Protein AF-A0A622AVB3-F1 (afdb_monomer)

Radius of gyration: 13.88 Å; Cα contacts (8 Å, |Δi|>4): 54; chains: 1; bounding box: 32×28×31 Å

Foldseek 3Di:
DAPVQVVVCVVPVDRDDDPDDDDDPDVVVVVVDPHDDDDDDDDPCVVVVCQVVDADEPDPVCCVVNVPGHYPVVDPPD

Secondary structure (DSSP, 8-state):
--HHHHHHHHHHSSPPP-S-----SSHHHHHTSSS------PPTTHHHHHHTT----SSHHHHHH-TTS--GGG-TT-

Solvent-accessible surface area (backbone atoms only — not comparable to full-atom values): 5256 Å² total; per-residue (Å²): 70,53,67,69,50,49,52,47,24,71,75,66,76,43,83,69,89,68,98,76,85,88,85,69,98,49,63,75,77,55,67,77,53,81,59,54,85,81,87,84,88,73,65,90,64,50,67,62,60,46,55,76,76,50,66,39,65,89,47,72,66,45,41,72,76,38,70,89,45,52,36,56,95,78,39,94,91,102

Structure (mmCIF, N/CA/C/O backbone):
data_AF-A0A622AVB3-F1
#
_entry.id   AF-A0A622AVB3-F1
#
loop_
_atom_site.group_PDB
_atom_site.id
_atom_site.type_symbol
_atom_site.label_atom_id
_atom_site.label_alt_id
_atom_site.label_comp_id
_atom_site.label_asym_id
_atom_site.label_entity_id
_atom_site.label_seq_id
_atom_site.pdbx_PDB_ins_code
_atom_site.Cartn_x
_atom_site.Cartn_y
_atom_site.Cartn_z
_atom_site.occupancy
_atom_site.B_iso_or_equiv
_atom_site.auth_seq_id
_atom_site.auth_comp_id
_atom_site.auth_asym_id
_atom_site.auth_atom_id
_atom_site.pdbx_PDB_model_num
ATOM 1 N N . MET A 1 1 ? -6.533 -8.215 2.179 1.00 89.88 1 MET A N 1
ATOM 2 C CA . MET A 1 1 ? -6.251 -7.884 3.602 1.00 89.88 1 MET A CA 1
ATOM 3 C C . MET A 1 1 ? -6.878 -8.971 4.462 1.00 89.88 1 MET A C 1
ATOM 5 O O . MET A 1 1 ? -7.962 -9.403 4.107 1.00 89.88 1 MET A O 1
ATOM 9 N N . SER A 1 2 ? -6.251 -9.446 5.543 1.00 93.00 2 SER A N 1
ATOM 10 C CA . SER A 1 2 ? -6.920 -10.425 6.422 1.00 93.00 2 SER A CA 1
ATOM 11 C C . SER A 1 2 ? -8.150 -9.817 7.106 1.00 93.00 2 SER A C 1
ATOM 13 O O . SER A 1 2 ? -8.200 -8.604 7.316 1.00 93.00 2 SER A O 1
ATOM 15 N N . GLU A 1 3 ? -9.113 -10.657 7.482 1.00 95.31 3 GLU A N 1
ATOM 16 C CA . GLU A 1 3 ? -10.329 -10.228 8.191 1.00 95.31 3 GLU A CA 1
ATOM 17 C C . GLU A 1 3 ? -10.001 -9.460 9.484 1.00 95.31 3 GLU A C 1
ATOM 19 O O . GLU A 1 3 ? -10.521 -8.370 9.705 1.00 95.31 3 GLU A O 1
ATOM 24 N N . ASP A 1 4 ? -9.046 -9.942 10.286 1.00 94.88 4 ASP A N 1
ATOM 25 C CA . ASP A 1 4 ? -8.643 -9.279 11.539 1.00 94.88 4 ASP A CA 1
ATOM 26 C C . ASP A 1 4 ? -8.037 -7.883 11.310 1.00 94.88 4 ASP A C 1
ATOM 28 O O . ASP A 1 4 ? -8.322 -6.924 12.039 1.00 94.88 4 ASP A O 1
ATOM 32 N N . ASN A 1 5 ? -7.218 -7.738 10.263 1.00 94.69 5 ASN A N 1
ATOM 33 C CA . ASN A 1 5 ? -6.651 -6.444 9.886 1.00 94.69 5 ASN A CA 1
ATOM 34 C C . ASN A 1 5 ? -7.741 -5.500 9.367 1.00 94.69 5 ASN A C 1
ATOM 36 O O . ASN A 1 5 ? -7.709 -4.303 9.659 1.00 94.69 5 ASN A O 1
ATOM 40 N N . TYR A 1 6 ? -8.721 -6.031 8.635 1.00 95.69 6 TYR A N 1
ATOM 41 C CA . TYR A 1 6 ? -9.863 -5.259 8.165 1.00 95.69 6 TYR A CA 1
ATOM 42 C C . TYR A 1 6 ? -10.739 -4.779 9.327 1.00 95.69 6 TYR A C 1
ATOM 44 O O . TYR A 1 6 ? -11.047 -3.589 9.402 1.00 95.69 6 TYR A O 1
ATOM 52 N N . ALA A 1 7 ? -11.047 -5.649 10.289 1.00 96.56 7 ALA A N 1
ATOM 53 C CA . ALA A 1 7 ? -11.784 -5.290 11.498 1.00 96.56 7 ALA A CA 1
ATOM 54 C C . ALA A 1 7 ? -11.043 -4.227 12.332 1.00 96.56 7 ALA A C 1
ATOM 56 O O . ALA A 1 7 ? -11.645 -3.262 12.818 1.00 96.56 7 ALA A O 1
ATOM 57 N N . THR A 1 8 ? -9.717 -4.343 12.450 1.00 95.94 8 THR A N 1
ATOM 58 C CA . THR A 1 8 ? -8.874 -3.336 13.119 1.00 95.94 8 THR A CA 1
ATOM 59 C C . THR A 1 8 ? -8.928 -1.992 12.393 1.00 95.94 8 THR A C 1
ATOM 61 O O . THR A 1 8 ? -9.113 -0.950 13.027 1.00 95.94 8 THR A O 1
ATOM 64 N N . LEU A 1 9 ? -8.822 -1.990 11.062 1.00 95.31 9 LEU A N 1
ATOM 65 C CA . LEU A 1 9 ? -8.946 -0.776 10.259 1.00 95.31 9 LEU A CA 1
ATOM 66 C C . LEU A 1 9 ? -10.329 -0.127 10.420 1.00 95.31 9 LEU A C 1
ATOM 68 O O . LEU A 1 9 ? -10.406 1.087 10.596 1.00 95.31 9 LEU A O 1
ATOM 72 N N . GLN A 1 10 ? -11.410 -0.910 10.385 1.00 96.75 10 GLN A N 1
ATOM 73 C CA . GLN A 1 10 ? -12.774 -0.396 10.536 1.00 96.75 10 GLN A CA 1
ATOM 74 C C . GLN A 1 10 ? -13.020 0.220 11.917 1.00 96.75 10 GLN A C 1
ATOM 76 O O . GLN A 1 10 ? -13.624 1.285 12.016 1.00 96.75 10 GLN A O 1
ATOM 81 N N . SER A 1 11 ? -12.545 -0.437 12.976 1.00 97.56 11 SER A N 1
ATOM 82 C CA . SER A 1 11 ? -12.762 0.004 14.360 1.00 97.56 11 SER A CA 1
ATOM 83 C C . SER A 1 11 ? -11.907 1.208 14.750 1.00 97.56 11 SER A C 1
ATOM 85 O O . SER A 1 11 ? -12.362 2.070 15.498 1.00 97.56 11 SER A O 1
ATOM 87 N N . THR A 1 12 ? -10.672 1.287 14.250 1.00 97.12 12 THR A N 1
ATOM 88 C CA . THR A 1 12 ? -9.713 2.323 14.670 1.00 97.12 12 THR A CA 1
ATOM 89 C C . THR A 1 12 ? -9.550 3.456 13.662 1.00 97.12 12 THR A C 1
ATOM 91 O O . THR A 1 12 ? -9.003 4.506 14.000 1.00 97.12 12 THR A O 1
ATOM 94 N N . GLY A 1 13 ? -9.952 3.246 12.406 1.00 94.06 13 GLY A N 1
ATOM 95 C CA . GLY A 1 13 ? -9.615 4.133 11.292 1.00 94.06 13 GLY A CA 1
ATOM 96 C C . GLY A 1 13 ? -8.116 4.176 10.970 1.00 94.06 13 GLY A C 1
ATOM 97 O O . GLY A 1 13 ? -7.680 5.041 10.209 1.00 94.06 13 GLY A O 1
ATOM 98 N N . ARG A 1 14 ? -7.305 3.281 11.552 1.00 92.25 14 ARG A N 1
ATOM 99 C CA . ARG A 1 14 ? -5.852 3.231 11.365 1.00 92.25 14 ARG A CA 1
ATOM 100 C C . ARG A 1 14 ? -5.468 1.985 10.582 1.00 92.25 14 ARG A C 1
ATOM 102 O O . ARG A 1 14 ? -5.897 0.884 10.909 1.00 92.25 14 ARG A O 1
ATOM 109 N N . MET A 1 15 ? -4.619 2.164 9.571 1.00 90.19 15 MET A N 1
ATOM 110 C CA . MET A 1 15 ? -4.035 1.044 8.837 1.00 90.19 15 MET A CA 1
ATOM 111 C C . MET A 1 15 ? -3.161 0.207 9.789 1.00 90.19 15 MET A C 1
ATOM 113 O O . MET A 1 15 ? -2.250 0.778 10.399 1.00 90.19 15 MET A O 1
ATOM 117 N N . PRO A 1 16 ? -3.414 -1.107 9.937 1.00 90.50 16 PRO A N 1
ATOM 118 C CA . PRO A 1 16 ? -2.586 -1.970 10.769 1.00 90.50 16 PRO A CA 1
ATOM 119 C C . PRO A 1 16 ? -1.142 -2.010 10.264 1.00 90.50 16 PRO A C 1
ATOM 121 O O . PRO A 1 16 ? -0.903 -2.133 9.061 1.00 90.50 16 PRO A O 1
ATOM 124 N N . GLY A 1 17 ? -0.182 -1.923 11.185 1.00 85.50 17 GLY A N 1
ATOM 125 C CA . GLY A 1 17 ? 1.226 -2.146 10.870 1.00 85.50 17 GLY A CA 1
ATOM 126 C C . GLY A 1 17 ? 1.484 -3.636 10.655 1.00 85.50 17 GLY A C 1
ATOM 127 O O . GLY A 1 17 ? 1.228 -4.440 11.547 1.00 85.50 17 GLY A O 1
ATOM 128 N N . THR A 1 18 ? 1.986 -3.995 9.479 1.00 82.75 18 THR A N 1
ATOM 129 C CA . THR A 1 18 ? 2.434 -5.351 9.122 1.00 82.75 18 THR A CA 1
ATOM 130 C C . THR A 1 18 ? 3.915 -5.310 8.725 1.00 82.75 18 THR A C 1
ATOM 132 O O . THR A 1 18 ? 4.556 -4.268 8.866 1.00 82.75 18 THR A O 1
ATOM 135 N N . THR A 1 19 ? 4.483 -6.424 8.248 1.00 80.12 19 THR A N 1
ATOM 136 C CA . THR A 1 19 ? 5.846 -6.434 7.688 1.00 80.12 19 THR A CA 1
ATOM 137 C C . THR A 1 19 ? 5.930 -5.647 6.380 1.00 80.12 19 THR A C 1
ATOM 139 O O . THR A 1 19 ? 6.857 -4.866 6.203 1.00 80.12 19 THR A O 1
ATOM 142 N N . GLU A 1 20 ? 4.947 -5.811 5.488 1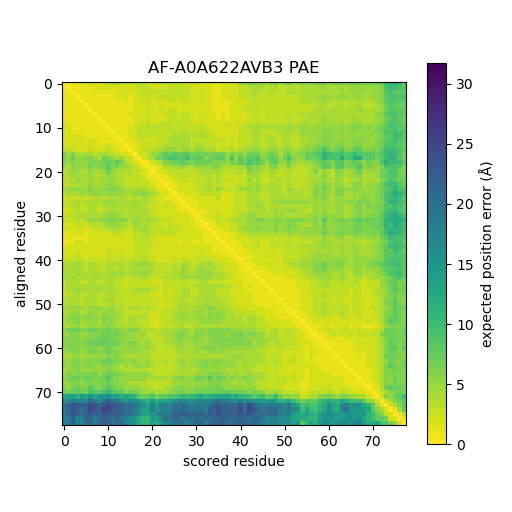.00 79.56 20 GLU A N 1
ATOM 143 C CA . GLU A 1 20 ? 4.877 -5.124 4.198 1.00 79.56 20 GLU A CA 1
ATOM 144 C C . GLU A 1 20 ? 3.418 -4.841 3.815 1.00 79.56 20 GLU A C 1
ATOM 146 O O . GLU A 1 20 ? 2.523 -5.657 4.032 1.00 79.56 20 GLU A O 1
ATOM 151 N N . THR A 1 21 ? 3.170 -3.672 3.222 1.00 85.19 21 THR A N 1
ATOM 152 C CA . THR A 1 21 ? 1.878 -3.330 2.617 1.00 85.19 21 THR A CA 1
ATOM 153 C C . THR A 1 21 ? 2.088 -2.900 1.174 1.00 85.19 21 THR A C 1
ATOM 155 O O . THR A 1 21 ? 2.609 -1.819 0.909 1.00 85.19 21 THR A O 1
ATOM 158 N N . THR A 1 22 ? 1.636 -3.734 0.242 1.00 85.50 22 THR A N 1
ATOM 159 C CA . THR A 1 22 ? 1.660 -3.437 -1.191 1.00 85.50 22 THR A CA 1
ATOM 160 C C . THR A 1 22 ? 0.342 -2.792 -1.613 1.00 85.50 22 THR A C 1
ATOM 162 O O . THR A 1 22 ? -0.740 -3.232 -1.216 1.00 85.50 22 THR A O 1
ATOM 165 N N . ILE A 1 23 ? 0.420 -1.754 -2.445 1.00 86.81 23 ILE A N 1
ATOM 166 C CA . ILE A 1 23 ? -0.745 -1.105 -3.051 1.00 86.81 23 ILE A CA 1
ATOM 167 C C . ILE A 1 23 ? -0.642 -1.170 -4.571 1.00 86.81 23 ILE A C 1
ATOM 169 O O . ILE A 1 23 ? 0.451 -1.128 -5.130 1.00 86.81 23 ILE A O 1
ATOM 173 N N . SER A 1 24 ? -1.787 -1.239 -5.245 1.00 86.12 24 SER A N 1
ATOM 174 C CA . SER A 1 24 ? -1.854 -1.181 -6.703 1.00 86.12 24 SER A CA 1
ATOM 175 C C . SER A 1 24 ? -2.938 -0.204 -7.149 1.00 86.12 24 SER A C 1
ATOM 177 O O . SER A 1 24 ? -4.036 -0.217 -6.582 1.00 86.12 24 SER A O 1
ATOM 179 N N . PRO A 1 25 ? -2.678 0.628 -8.176 1.00 83.75 25 PRO A N 1
ATOM 180 C CA . PRO A 1 25 ? -3.708 1.472 -8.769 1.00 83.75 25 PRO A CA 1
ATOM 181 C C . PRO A 1 25 ? -4.724 0.660 -9.585 1.00 83.75 25 PRO A C 1
ATOM 183 O O . PRO A 1 25 ? -5.817 1.151 -9.867 1.00 83.75 25 PRO A O 1
ATOM 186 N N . THR A 1 26 ? -4.398 -0.580 -9.968 1.00 87.31 26 THR A N 1
ATOM 187 C CA . THR A 1 26 ? -5.302 -1.427 -10.751 1.00 87.31 26 THR A CA 1
ATOM 188 C C . THR A 1 26 ? -5.904 -2.521 -9.884 1.00 87.31 26 THR A C 1
ATOM 190 O O . THR A 1 26 ? -5.192 -3.273 -9.219 1.00 87.31 26 THR A O 1
ATOM 193 N N . ARG A 1 27 ? -7.226 -2.661 -9.963 1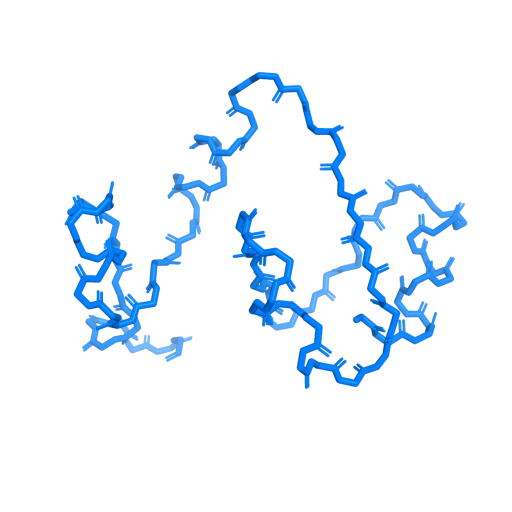.00 90.50 27 ARG A N 1
ATOM 194 C CA . ARG A 1 27 ? -7.981 -3.647 -9.190 1.00 90.50 27 ARG A CA 1
ATOM 195 C C . ARG A 1 27 ? -7.570 -5.092 -9.494 1.00 90.50 27 ARG A C 1
ATOM 197 O O . ARG A 1 27 ? -7.438 -5.871 -8.561 1.00 90.50 27 ARG A O 1
ATOM 204 N N . VAL A 1 28 ? -7.293 -5.409 -10.761 1.00 90.88 28 VAL A N 1
ATOM 205 C CA . VAL A 1 28 ? -6.934 -6.767 -11.212 1.00 90.88 28 VAL A CA 1
ATOM 206 C C . VAL A 1 28 ? -5.705 -7.318 -10.480 1.00 90.88 28 VAL A C 1
ATOM 208 O O . VAL A 1 28 ? -5.690 -8.492 -10.128 1.00 90.88 28 VAL A O 1
ATOM 211 N N . PHE A 1 29 ? -4.703 -6.482 -10.180 1.00 85.38 29 PHE A N 1
ATOM 212 C CA . PHE A 1 29 ? -3.541 -6.921 -9.395 1.00 85.38 29 PHE A CA 1
ATOM 213 C C . PHE A 1 29 ? -3.883 -7.216 -7.928 1.00 85.38 29 PHE A C 1
ATOM 215 O O . PHE A 1 29 ? -3.222 -8.044 -7.314 1.00 85.38 29 PHE A O 1
ATOM 222 N N . SER A 1 30 ? -4.907 -6.571 -7.368 1.00 89.44 30 SER A N 1
ATOM 223 C CA . SER A 1 30 ? -5.305 -6.751 -5.966 1.00 89.44 30 SER A CA 1
ATOM 224 C C . SER A 1 30 ? -6.311 -7.887 -5.761 1.00 89.44 30 SER A C 1
ATOM 226 O O . SER A 1 30 ? -6.388 -8.434 -4.667 1.00 89.44 30 SER A O 1
ATOM 228 N N . GLU A 1 31 ? -7.089 -8.243 -6.785 1.00 92.19 31 GLU A N 1
ATOM 229 C CA . GLU A 1 31 ? -8.140 -9.272 -6.704 1.00 92.19 31 GLU A CA 1
ATOM 230 C C . GLU A 1 31 ? -7.613 -10.702 -6.583 1.00 92.19 31 GLU A C 1
ATOM 232 O O . GLU A 1 31 ? -8.347 -11.582 -6.148 1.00 92.19 31 GLU A O 1
ATOM 237 N N . ALA A 1 32 ? -6.356 -10.941 -6.957 1.00 89.75 32 ALA A N 1
ATOM 238 C CA . ALA A 1 32 ? -5.740 -12.262 -6.866 1.00 89.75 32 ALA A CA 1
ATOM 239 C C . ALA A 1 32 ? -5.358 -12.665 -5.428 1.00 89.75 32 ALA A C 1
ATOM 241 O O . ALA A 1 32 ? -5.008 -13.821 -5.194 1.00 89.75 32 ALA A O 1
ATOM 242 N N . TYR A 1 33 ? -5.384 -11.727 -4.476 1.00 87.81 33 TYR A N 1
ATOM 243 C CA . TYR A 1 33 ? -5.023 -11.986 -3.085 1.00 87.81 33 TYR A CA 1
ATOM 244 C C . TYR A 1 33 ? -6.213 -12.502 -2.282 1.00 87.81 33 TYR A C 1
ATOM 246 O O . TYR A 1 33 ? -7.315 -11.968 -2.381 1.00 87.81 33 TYR A O 1
ATOM 254 N N . ASP A 1 34 ? -5.952 -13.483 -1.420 1.00 91.12 34 ASP A N 1
ATOM 255 C CA . ASP A 1 34 ? -6.953 -13.991 -0.487 1.00 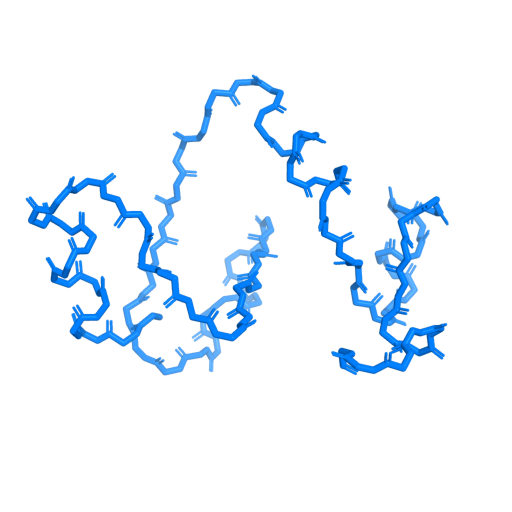91.12 34 ASP A CA 1
ATOM 256 C C . ASP A 1 34 ? -7.214 -12.987 0.658 1.00 91.12 34 ASP A C 1
ATOM 258 O O . ASP A 1 34 ? -6.294 -12.359 1.204 1.00 91.12 34 ASP A O 1
ATOM 262 N N . GLY A 1 35 ? -8.489 -12.811 1.002 1.00 92.75 35 GLY A N 1
ATOM 263 C CA . GLY A 1 35 ? -8.990 -11.877 2.011 1.00 92.75 35 GLY A CA 1
ATOM 264 C C . GLY A 1 35 ? -9.813 -10.702 1.463 1.00 92.75 35 GLY A C 1
ATOM 265 O O . GLY A 1 35 ? -10.307 -10.695 0.340 1.00 92.75 35 GLY A O 1
ATOM 266 N N . VAL A 1 36 ? -9.971 -9.668 2.289 1.00 94.94 36 VAL A N 1
ATOM 267 C CA . VAL A 1 36 ? -10.817 -8.505 2.002 1.00 94.94 36 VAL A CA 1
ATOM 268 C C . VAL A 1 36 ? -10.135 -7.563 1.008 1.00 94.94 36 VAL A C 1
ATOM 270 O O . VAL A 1 36 ? -9.033 -7.056 1.266 1.00 94.94 36 VAL A O 1
ATOM 273 N N . LEU A 1 37 ? -10.811 -7.297 -0.114 1.00 94.81 37 LEU A N 1
ATOM 274 C CA . LEU A 1 37 ? -10.431 -6.278 -1.092 1.00 94.81 37 LEU A CA 1
ATOM 275 C C . LEU A 1 37 ? -10.910 -4.897 -0.626 1.00 94.81 37 LEU A C 1
ATOM 277 O O . LEU A 1 37 ? -12.107 -4.658 -0.473 1.00 94.81 37 LEU A O 1
ATOM 281 N N . VAL A 1 38 ? -9.975 -3.962 -0.450 1.00 93.25 38 VAL A N 1
ATOM 282 C CA . VAL A 1 38 ? -10.259 -2.604 0.039 1.00 93.25 38 VAL A CA 1
ATOM 283 C C . VAL A 1 38 ? -9.811 -1.571 -0.994 1.00 93.25 38 VAL A C 1
ATOM 285 O O . VAL A 1 38 ? -8.713 -1.665 -1.539 1.00 93.25 38 VAL A O 1
ATOM 288 N N . LYS A 1 39 ? -10.649 -0.556 -1.242 1.00 93.31 39 LYS A N 1
ATOM 289 C CA . LYS A 1 39 ? -10.301 0.620 -2.052 1.00 93.31 39 LYS A CA 1
ATOM 290 C C . LYS A 1 39 ? -10.260 1.861 -1.167 1.00 93.31 39 LYS A C 1
ATOM 292 O O . LYS A 1 39 ? -11.272 2.232 -0.577 1.00 93.31 39 LYS A O 1
ATOM 297 N N . PHE A 1 40 ? -9.120 2.543 -1.150 1.00 91.12 40 PHE A N 1
ATOM 298 C CA . PHE A 1 40 ? -8.967 3.822 -0.463 1.00 91.12 40 PHE A CA 1
ATOM 299 C C . PHE A 1 40 ? -9.104 4.984 -1.448 1.00 91.12 40 PHE A C 1
ATOM 301 O O . PHE A 1 40 ? -8.404 5.039 -2.457 1.00 91.12 40 PHE A O 1
ATOM 308 N N . ASN A 1 41 ? -9.993 5.930 -1.146 1.00 91.81 41 ASN A N 1
ATOM 309 C CA . ASN A 1 41 ? -10.057 7.205 -1.856 1.00 91.81 41 ASN A CA 1
ATOM 310 C C . ASN A 1 41 ? -9.222 8.218 -1.070 1.00 91.81 41 ASN A C 1
ATOM 312 O O . ASN A 1 41 ? -9.628 8.672 -0.000 1.00 91.81 41 ASN A O 1
ATOM 316 N N . MET A 1 42 ? -8.030 8.517 -1.578 1.00 89.19 42 MET A N 1
ATOM 317 C CA . MET A 1 42 ? -7.048 9.342 -0.878 1.00 89.19 42 MET A CA 1
ATOM 318 C C . MET A 1 42 ? -7.148 10.812 -1.284 1.00 89.19 42 MET A C 1
ATOM 320 O O . MET A 1 42 ? -7.650 11.153 -2.356 1.00 89.19 42 MET A O 1
ATOM 324 N N . LYS A 1 43 ? -6.622 11.696 -0.432 1.00 95.19 43 LYS A N 1
ATOM 325 C CA . LYS A 1 43 ? -6.416 13.100 -0.801 1.00 95.19 43 LYS A CA 1
ATOM 326 C C . LYS A 1 43 ? -5.330 13.196 -1.877 1.00 95.19 43 LYS A C 1
ATOM 328 O O . LYS A 1 43 ? -4.429 12.358 -1.952 1.00 95.19 43 LYS A O 1
ATOM 333 N N . SER A 1 44 ? -5.395 14.252 -2.687 1.00 94.81 44 SER A N 1
ATOM 334 C CA . SER A 1 44 ? -4.328 14.550 -3.644 1.00 94.81 44 SER A CA 1
ATOM 335 C C . SER A 1 44 ? -2.975 14.655 -2.927 1.00 94.81 44 SER A C 1
ATOM 337 O O . SER A 1 44 ? -2.892 15.182 -1.818 1.00 94.81 44 SER A O 1
ATOM 339 N N . GLY A 1 45 ? -1.928 14.114 -3.548 1.00 93.00 45 GLY A N 1
ATOM 340 C CA . GLY A 1 45 ? -0.572 14.085 -2.998 1.00 93.00 45 GLY A CA 1
ATOM 341 C C . GLY A 1 45 ? -0.261 12.915 -2.061 1.00 93.00 45 GLY A C 1
ATOM 342 O O . GLY A 1 45 ? 0.916 12.659 -1.830 1.00 93.00 45 GLY A O 1
ATOM 343 N N . THR A 1 46 ? -1.248 12.146 -1.575 1.00 91.94 46 THR A N 1
ATOM 344 C CA . THR A 1 46 ? -0.950 11.011 -0.681 1.00 91.94 46 THR A CA 1
ATOM 345 C C . THR A 1 46 ? -0.092 9.942 -1.356 1.00 91.94 46 THR A C 1
ATOM 347 O O . THR A 1 46 ? 0.840 9.444 -0.735 1.00 91.94 46 THR A O 1
ATOM 350 N N . GLN A 1 47 ? -0.346 9.621 -2.628 1.00 88.69 47 GLN A N 1
ATOM 351 C CA . GLN A 1 47 ? 0.475 8.649 -3.356 1.00 88.69 47 GLN A CA 1
ATOM 352 C C . GLN A 1 47 ? 1.948 9.084 -3.410 1.00 88.69 47 GLN A C 1
ATOM 354 O O . GLN A 1 47 ? 2.824 8.304 -3.063 1.00 88.69 47 GLN A O 1
ATOM 359 N N . LYS A 1 48 ? 2.208 10.364 -3.698 1.00 89.94 48 LYS A N 1
ATOM 360 C CA . LYS A 1 48 ? 3.560 10.939 -3.684 1.00 89.94 48 LYS A CA 1
ATOM 361 C C . LYS A 1 48 ? 4.225 10.850 -2.305 1.00 89.94 48 LYS A C 1
ATOM 363 O O . LYS A 1 48 ? 5.423 10.621 -2.202 1.00 89.94 48 LYS A O 1
ATOM 368 N N . SER A 1 49 ? 3.459 11.015 -1.225 1.00 92.12 49 SER A N 1
ATOM 369 C CA . SER A 1 49 ? 3.979 10.803 0.132 1.00 92.12 49 SER A CA 1
ATOM 370 C C . SER A 1 49 ? 4.364 9.345 0.394 1.00 92.12 49 SER A C 1
ATOM 372 O O . SER A 1 49 ? 5.349 9.112 1.087 1.00 92.12 49 SER A O 1
ATOM 374 N N . LEU A 1 50 ? 3.615 8.380 -0.153 1.00 89.56 50 LEU A N 1
ATOM 375 C CA . LEU A 1 50 ? 3.935 6.952 -0.051 1.00 89.56 50 LEU A CA 1
ATOM 376 C C . LEU A 1 50 ? 5.157 6.585 -0.904 1.00 89.56 50 LEU A C 1
ATOM 378 O O . LEU A 1 50 ? 6.013 5.839 -0.442 1.00 89.56 50 LEU A O 1
ATOM 382 N N . GLU A 1 51 ? 5.281 7.157 -2.102 1.00 89.25 51 GLU A N 1
ATOM 383 C CA . GLU A 1 51 ? 6.446 6.984 -2.982 1.00 89.25 51 GLU A CA 1
ATOM 384 C C . GLU A 1 51 ? 7.760 7.387 -2.291 1.00 89.25 51 GLU A C 1
ATOM 386 O O . GLU A 1 51 ? 8.766 6.705 -2.448 1.00 89.25 51 GLU A O 1
ATOM 391 N N . ASN A 1 52 ? 7.742 8.428 -1.449 1.00 90.69 52 ASN A N 1
ATOM 392 C CA . ASN A 1 52 ? 8.925 8.883 -0.706 1.00 90.69 52 ASN A CA 1
ATOM 393 C C . ASN A 1 52 ? 9.431 7.896 0.363 1.00 90.69 52 ASN A C 1
ATOM 395 O O . ASN A 1 52 ? 10.562 8.043 0.824 1.00 90.69 52 ASN A O 1
ATOM 399 N N . ILE A 1 53 ? 8.596 6.957 0.816 1.00 88.88 53 ILE A N 1
ATOM 400 C CA . ILE A 1 53 ? 8.939 6.004 1.889 1.00 88.88 53 ILE A CA 1
ATOM 401 C C . ILE A 1 53 ? 8.918 4.543 1.429 1.00 88.88 53 ILE A C 1
ATOM 403 O O . ILE A 1 53 ? 9.290 3.660 2.197 1.00 88.88 53 ILE A O 1
ATOM 407 N N . GLY A 1 54 ? 8.440 4.283 0.213 1.00 88.62 54 GLY A N 1
ATOM 408 C CA . GLY A 1 54 ? 8.258 2.942 -0.324 1.00 88.62 54 GLY A CA 1
ATOM 409 C C . GLY A 1 54 ? 9.364 2.505 -1.282 1.00 88.62 54 GLY A C 1
ATOM 410 O O . GLY A 1 54 ? 10.277 3.255 -1.625 1.00 88.62 54 GLY A O 1
ATOM 411 N N . ILE A 1 55 ? 9.214 1.277 -1.769 1.00 90.19 55 ILE A N 1
ATOM 412 C CA . ILE A 1 55 ? 9.962 0.724 -2.901 1.00 90.19 55 ILE A CA 1
ATOM 413 C C . ILE A 1 55 ? 8.978 0.307 -4.001 1.00 90.19 55 ILE A C 1
ATOM 415 O O . ILE A 1 55 ? 7.823 -0.011 -3.714 1.00 90.19 55 ILE A O 1
ATOM 419 N N . ARG A 1 56 ? 9.415 0.323 -5.260 1.00 89.69 56 ARG A N 1
ATOM 420 C CA . ARG A 1 56 ? 8.650 -0.232 -6.383 1.00 89.69 56 ARG A CA 1
ATOM 421 C C . ARG A 1 56 ? 8.954 -1.716 -6.550 1.00 89.69 56 ARG A C 1
ATOM 423 O O . ARG A 1 56 ? 10.018 -2.185 -6.145 1.00 89.69 56 ARG A O 1
ATOM 430 N N . ASP A 1 57 ? 8.060 -2.442 -7.213 1.00 86.12 57 ASP A N 1
ATOM 431 C CA . ASP A 1 57 ? 8.351 -3.814 -7.620 1.00 86.12 57 ASP A CA 1
ATOM 432 C C . ASP A 1 57 ? 9.396 -3.867 -8.761 1.00 86.12 57 ASP A C 1
ATOM 434 O O . ASP A 1 57 ? 9.869 -2.850 -9.286 1.00 86.12 57 ASP A O 1
ATOM 438 N N . GLY A 1 58 ? 9.788 -5.087 -9.129 1.00 86.25 58 GLY A N 1
ATOM 439 C CA . GLY A 1 58 ? 10.823 -5.346 -10.131 1.00 86.25 58 GLY A CA 1
ATOM 440 C C . GLY A 1 58 ? 10.361 -5.290 -11.593 1.00 86.25 58 GLY A C 1
ATOM 441 O O . GLY A 1 58 ? 11.172 -5.563 -12.478 1.00 86.25 58 GLY A O 1
ATOM 442 N N . SER A 1 59 ? 9.092 -4.996 -11.882 1.00 88.00 59 SER A N 1
ATOM 443 C CA . SER A 1 59 ? 8.569 -4.975 -13.250 1.00 88.00 59 SER A CA 1
ATOM 444 C C . SER A 1 59 ? 9.081 -3.784 -14.065 1.00 88.00 59 SER A C 1
ATOM 446 O O . SER A 1 59 ? 9.333 -2.691 -13.559 1.00 88.00 59 SER A O 1
ATOM 448 N N . LYS A 1 60 ? 9.164 -3.976 -15.390 1.00 90.38 60 LYS A N 1
ATOM 449 C CA . LYS A 1 60 ? 9.495 -2.893 -16.334 1.00 90.38 60 LYS A CA 1
ATOM 450 C C . LYS A 1 60 ? 8.486 -1.745 -16.276 1.00 90.38 60 LYS A C 1
ATOM 452 O O . LYS A 1 60 ? 8.841 -0.598 -16.517 1.00 90.38 60 LYS A O 1
ATOM 457 N N . LEU A 1 61 ? 7.220 -2.055 -15.987 1.00 89.25 61 LEU A N 1
ATOM 458 C CA . LEU A 1 61 ? 6.164 -1.052 -15.923 1.00 89.25 61 LEU A CA 1
ATOM 459 C C . LEU A 1 61 ? 6.424 -0.071 -14.775 1.00 89.25 61 LEU A C 1
ATOM 461 O O . LEU A 1 61 ? 6.386 1.139 -14.987 1.00 89.25 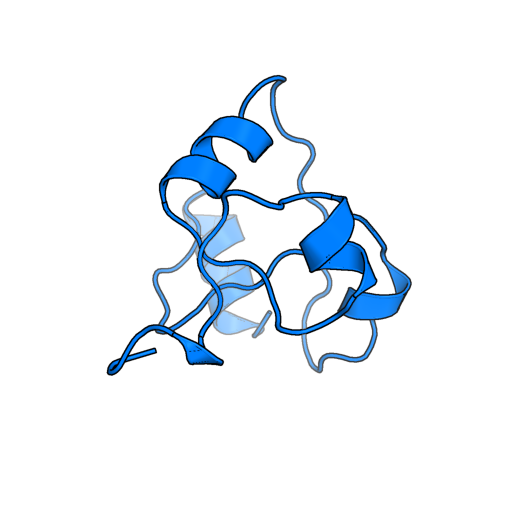61 LEU A O 1
ATOM 465 N N . THR A 1 62 ? 6.726 -0.573 -13.577 1.00 89.38 62 THR A N 1
ATOM 466 C CA . THR A 1 62 ? 7.015 0.296 -12.433 1.00 89.38 62 THR A CA 1
ATOM 467 C C . THR A 1 62 ? 8.399 0.917 -12.493 1.00 89.38 62 THR A C 1
ATOM 469 O O . THR A 1 62 ? 8.568 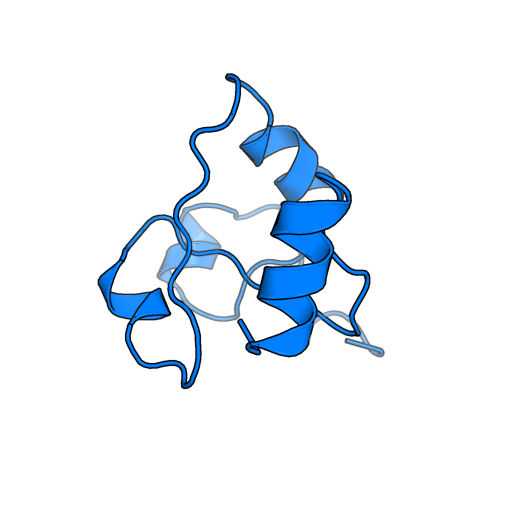2.016 -11.980 1.00 89.38 62 THR A O 1
ATOM 472 N N . GLU A 1 63 ? 9.357 0.308 -13.192 1.00 91.75 63 GLU A N 1
ATOM 473 C CA . GLU A 1 63 ? 10.620 0.963 -13.547 1.00 91.75 63 GLU A CA 1
ATOM 474 C C . GLU A 1 63 ? 10.414 2.216 -14.407 1.00 91.75 63 GLU A C 1
ATOM 476 O O . GLU A 1 63 ? 11.022 3.245 -14.131 1.00 91.75 63 GLU A O 1
ATOM 481 N N . VAL A 1 64 ? 9.538 2.158 -15.415 1.00 92.94 64 VAL A N 1
ATOM 482 C CA . VAL A 1 64 ? 9.236 3.319 -16.270 1.00 92.94 64 VAL A CA 1
ATOM 483 C C . VAL A 1 64 ? 8.422 4.376 -15.521 1.00 92.94 64 VAL A C 1
ATOM 485 O O . VAL A 1 64 ? 8.657 5.567 -15.707 1.00 92.94 64 VAL A O 1
ATOM 488 N N . MET A 1 65 ? 7.465 3.963 -14.684 1.00 89.75 65 MET A N 1
ATOM 489 C CA . 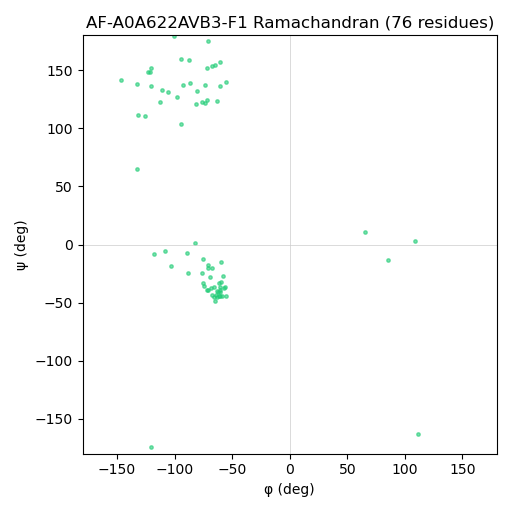MET A 1 65 ? 6.620 4.903 -13.933 1.00 89.75 65 MET A CA 1
ATOM 490 C C . MET A 1 65 ? 7.345 5.558 -12.752 1.00 89.75 65 MET A C 1
ATOM 492 O O . MET A 1 65 ? 7.068 6.714 -12.444 1.00 89.75 65 MET A O 1
ATOM 496 N N . TYR A 1 66 ? 8.265 4.839 -12.105 1.00 90.38 66 TYR A N 1
ATOM 497 C CA . TYR A 1 66 ? 8.965 5.278 -10.897 1.00 90.38 66 TYR A CA 1
ATOM 498 C C . TYR A 1 66 ? 10.482 5.032 -11.017 1.00 90.38 66 TYR A C 1
ATOM 500 O O . TYR A 1 66 ? 11.045 4.224 -10.271 1.00 90.38 66 TYR A O 1
ATOM 508 N N . PRO A 1 67 ? 11.172 5.710 -11.953 1.00 90.75 67 PRO A N 1
ATOM 509 C CA . PRO A 1 67 ? 12.582 5.442 -12.249 1.00 90.75 67 PRO A CA 1
ATOM 510 C C . PRO A 1 67 ? 13.509 5.680 -11.049 1.00 90.75 67 PRO A C 1
ATOM 512 O O . PRO A 1 67 ? 14.481 4.944 -10.869 1.00 90.75 67 PRO A O 1
ATOM 515 N N . ASP A 1 68 ? 13.169 6.651 -10.199 1.00 90.12 68 ASP A N 1
ATOM 516 C CA . ASP A 1 68 ? 13.962 7.040 -9.027 1.00 90.12 68 ASP A CA 1
ATOM 517 C C . ASP A 1 68 ? 13.601 6.253 -7.754 1.00 90.12 68 ASP A C 1
ATOM 519 O O . ASP A 1 68 ? 14.283 6.366 -6.734 1.00 90.12 68 ASP A O 1
ATOM 523 N N . MET A 1 69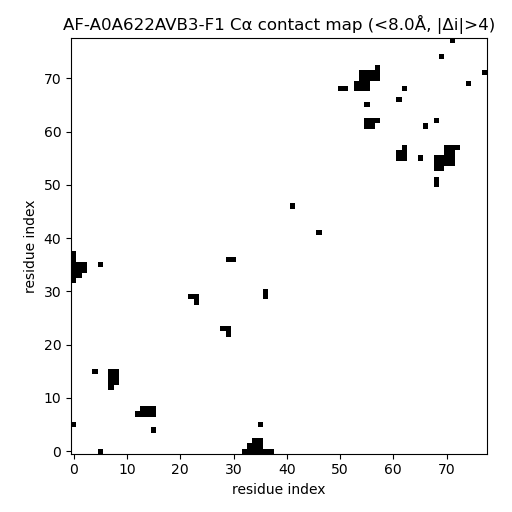 ? 12.539 5.440 -7.790 1.00 90.56 69 MET A N 1
ATOM 524 C CA . MET A 1 69 ? 12.105 4.653 -6.636 1.00 90.56 69 MET A CA 1
ATOM 525 C C . MET A 1 69 ? 12.964 3.381 -6.511 1.00 90.56 69 MET A C 1
ATOM 527 O O . MET A 1 69 ? 13.155 2.668 -7.507 1.00 90.56 69 MET A O 1
ATOM 531 N N . PRO A 1 70 ? 13.489 3.052 -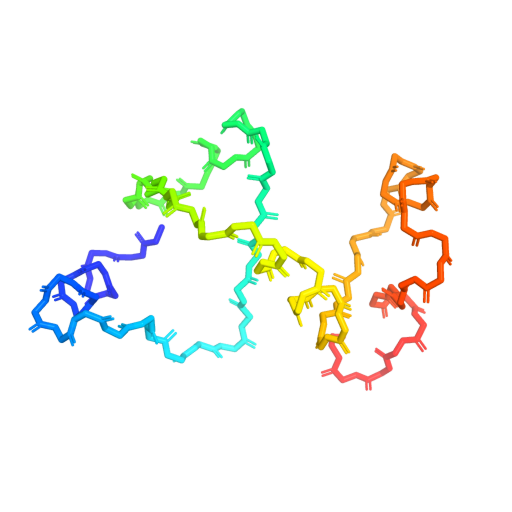5.313 1.00 89.06 70 PRO A N 1
ATOM 532 C CA . PRO A 1 70 ? 14.263 1.830 -5.103 1.00 89.06 70 PRO A CA 1
ATOM 533 C C . PRO A 1 70 ? 13.441 0.568 -5.402 1.00 89.06 70 PRO A C 1
ATOM 535 O O . PRO A 1 70 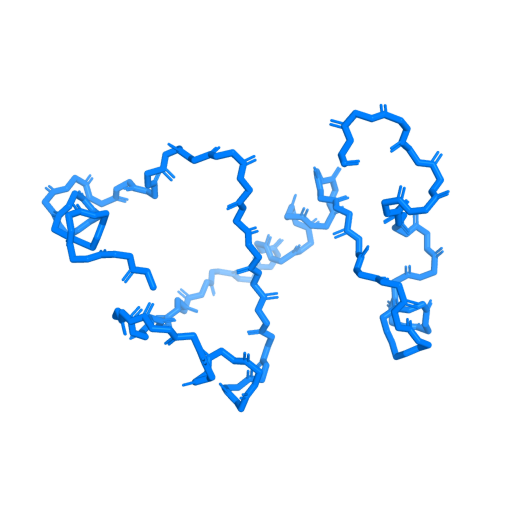? 12.219 0.583 -5.318 1.00 89.06 70 PRO A O 1
ATOM 538 N N . SER A 1 71 ? 14.117 -0.540 -5.712 1.00 86.88 71 SER A N 1
ATOM 539 C CA . SER A 1 71 ? 13.514 -1.868 -5.924 1.00 86.88 71 SER A CA 1
ATOM 540 C C . SER A 1 71 ? 14.151 -2.871 -4.957 1.00 86.88 71 SER A C 1
ATOM 542 O O . SER A 1 71 ? 15.347 -2.725 -4.676 1.00 86.88 71 SER A O 1
ATOM 544 N N . PRO A 1 72 ? 13.426 -3.903 -4.483 1.00 75.75 72 PRO A N 1
ATOM 545 C CA . PRO A 1 72 ? 13.948 -4.878 -3.516 1.00 75.75 72 PRO A CA 1
ATOM 546 C C . PRO A 1 72 ? 15.208 -5.601 -4.015 1.00 75.75 72 PRO A C 1
ATOM 548 O O . PRO A 1 72 ? 16.098 -5.921 -3.236 1.00 75.75 72 PRO A O 1
ATOM 551 N N . THR A 1 73 ? 15.385 -5.737 -5.334 1.00 65.75 73 THR A N 1
ATOM 552 C CA . THR A 1 73 ? 16.626 -6.267 -5.934 1.00 65.75 73 THR A CA 1
ATOM 553 C C . THR A 1 73 ? 17.891 -5.459 -5.611 1.00 65.75 73 THR A C 1
ATOM 555 O O . THR A 1 73 ? 18.995 -5.960 -5.817 1.00 65.75 73 THR A O 1
ATOM 558 N N . LYS A 1 74 ? 17.761 -4.221 -5.112 1.00 55.22 74 LYS A N 1
ATOM 559 C CA . LYS A 1 74 ? 18.874 -3.327 -4.760 1.00 55.22 74 LYS A CA 1
ATOM 560 C C . LYS A 1 74 ? 19.072 -3.142 -3.247 1.00 55.22 74 LYS A C 1
ATOM 562 O O . LYS A 1 74 ? 20.065 -2.524 -2.866 1.00 55.22 74 LYS A O 1
ATOM 567 N N . THR A 1 75 ? 18.201 -3.681 -2.387 1.00 55.84 75 THR A N 1
ATOM 568 C CA . THR A 1 75 ? 18.201 -3.357 -0.947 1.00 55.84 75 THR A CA 1
ATOM 569 C C . THR A 1 75 ? 18.131 -4.624 -0.095 1.00 55.84 75 THR A C 1
ATOM 571 O O . THR A 1 75 ? 17.118 -5.307 -0.065 1.00 55.84 75 THR A O 1
ATOM 574 N N . LYS A 1 76 ? 19.212 -4.953 0.625 1.00 47.66 76 LYS A N 1
ATOM 575 C CA . LYS A 1 76 ? 19.251 -6.099 1.550 1.00 47.66 76 LYS A CA 1
ATOM 576 C C . LYS A 1 76 ? 18.397 -5.781 2.788 1.00 47.66 76 LYS A C 1
ATOM 578 O O . LYS A 1 76 ? 18.673 -4.784 3.450 1.00 47.66 76 LYS A O 1
ATOM 583 N N . GLY A 1 77 ? 17.416 -6.624 3.116 1.00 55.81 77 GLY A N 1
ATOM 584 C CA . GLY A 1 77 ? 16.528 -6.441 4.279 1.00 55.81 77 GLY A CA 1
ATOM 585 C C . GLY A 1 77 ? 15.086 -6.047 3.936 1.00 55.81 77 GLY A C 1
ATOM 586 O O . GLY A 1 77 ? 14.299 -5.843 4.857 1.00 55.81 77 GLY A O 1
ATOM 587 N N . TRP A 1 78 ? 14.774 -5.971 2.641 1.00 50.94 78 TRP A N 1
ATOM 588 C CA . TRP A 1 78 ? 13.439 -6.158 2.075 1.00 50.94 78 TRP A CA 1
ATOM 589 C C . TRP A 1 78 ? 13.409 -7.506 1.355 1.00 50.94 78 TRP A C 1
ATOM 591 O O . TRP A 1 78 ? 14.467 -7.876 0.787 1.00 50.94 78 TRP A O 1
#

Organism: Salmonella enterica (NCBI:txid28901)

Mean predicted aligned error: 4.87 Å

Sequence (78 aa):
MSEDNYATLQSTGRMPGTTETTISPTRVFSEAYDGVLVKFNMKSGTQKSLENIGIRDGSKLTEVMYPDMPSPTKTKGW

pLDDT: mean 87.59, std 10.28, range [47.66, 97.56]